Protein AF-A0A2K6GCC3-F1 (afdb_monomer_lite)

Radius of gyration: 24.55 Å; chains: 1; bounding box: 43×68×48 Å

InterPro domains:
  IPR019373 Large ribosomal subunit protein mL51 [PF10244] (18-105)
  IPR019373 Large ribosomal subunit protein mL51 [PTHR13409] (10-107)

Secondary structure (DSSP, 8-state):
-------TT-TTS-SSPPPP----TT-HHHHTTTTTTTHHHHTTTSS-GGGT--S-TTTTT----HHHHHHHHHHHHGGGS-HHHHHHHHHHHHHHHHHHHH--S--

Sequence (107 aa):
YSLKMCIPGLSHVRLTLPPPKVVDRWNEKRAMFGVYDNIGILGNFEKHPKELIRGPRWLRGWKGNELQCCIRKKKMVGKQMFIDDLHNLNKRIRYLYKHFNRHGKYR

Organism: Propithecus coquereli (NCBI:txid379532)

pLDDT: mean 90.82, std 15.03, range [35.94, 98.69]

Structure (mmCIF, N/CA/C/O backbone):
data_AF-A0A2K6GCC3-F1
#
_entry.id   AF-A0A2K6GCC3-F1
#
loop_
_atom_site.group_PDB
_atom_site.id
_atom_site.type_symbol
_atom_site.label_atom_id
_atom_site.label_alt_id
_atom_site.label_comp_id
_atom_site.label_asym_id
_atom_site.label_entity_id
_atom_site.label_seq_id
_atom_site.pdbx_PDB_ins_code
_atom_site.Cartn_x
_atom_site.Cartn_y
_atom_site.Cartn_z
_atom_site.occupancy
_atom_site.B_iso_or_equiv
_atom_site.auth_seq_id
_atom_site.auth_comp_id
_atom_site.auth_asym_id
_atom_site.auth_atom_id
_atom_site.pdbx_PDB_model_num
ATOM 1 N N . TYR A 1 1 ? -15.642 -53.157 -20.335 1.00 35.94 1 TYR A N 1
ATOM 2 C CA . TYR A 1 1 ? -16.070 -53.122 -18.924 1.00 35.94 1 TYR A CA 1
ATOM 3 C C . TYR A 1 1 ? -14.915 -52.628 -18.067 1.00 35.94 1 TYR A C 1
ATOM 5 O O . TYR A 1 1 ? -13.917 -53.322 -17.971 1.00 35.94 1 TYR A O 1
ATOM 13 N N . SER A 1 2 ? -14.997 -51.422 -17.502 1.00 36.34 2 SER A N 1
ATOM 14 C CA . SER A 1 2 ? -14.070 -50.986 -16.448 1.00 36.34 2 SER A CA 1
ATOM 15 C C . SER A 1 2 ? -14.878 -50.239 -15.394 1.00 36.34 2 SER A C 1
ATOM 17 O O . SER A 1 2 ? -15.321 -49.111 -15.608 1.00 36.34 2 SER A O 1
ATOM 19 N N . LEU A 1 3 ? -15.172 -50.947 -14.304 1.00 44.34 3 LEU A N 1
ATOM 20 C CA . LEU A 1 3 ? -15.909 -50.451 -13.149 1.00 44.34 3 LEU A CA 1
ATOM 21 C C . LEU A 1 3 ? -14.965 -49.576 -12.318 1.00 44.34 3 LEU A C 1
ATOM 23 O O . LEU A 1 3 ? -14.038 -50.080 -11.688 1.00 44.34 3 LEU A O 1
ATOM 27 N N . LYS A 1 4 ? -15.200 -48.261 -12.298 1.00 48.03 4 LYS A N 1
ATOM 28 C CA . LYS A 1 4 ? -14.584 -47.378 -11.301 1.00 48.03 4 LYS A CA 1
ATOM 29 C C . LYS A 1 4 ? -15.335 -47.552 -9.982 1.00 48.03 4 LYS A C 1
ATOM 31 O O . LYS A 1 4 ? -16.395 -46.968 -9.787 1.00 48.03 4 LYS A O 1
ATOM 36 N N . MET A 1 5 ? -14.782 -48.371 -9.095 1.00 47.69 5 MET A N 1
ATOM 37 C CA . MET A 1 5 ? -15.189 -48.441 -7.692 1.00 47.69 5 MET A CA 1
ATOM 38 C C . MET A 1 5 ? -14.857 -47.097 -7.025 1.00 47.69 5 MET A C 1
ATOM 40 O O . MET A 1 5 ? -13.687 -46.752 -6.862 1.00 47.69 5 MET A O 1
ATOM 44 N N . CYS A 1 6 ? -15.876 -46.311 -6.678 1.00 50.38 6 CYS A N 1
ATOM 45 C CA . CYS A 1 6 ? -15.706 -45.106 -5.869 1.00 50.38 6 CYS A CA 1
ATOM 46 C C . CYS A 1 6 ? -15.448 -45.510 -4.411 1.00 50.38 6 CYS A C 1
ATOM 48 O O . CYS A 1 6 ? -16.333 -46.048 -3.752 1.00 50.38 6 CYS A O 1
ATOM 50 N N . ILE A 1 7 ? -14.244 -45.229 -3.906 1.00 58.09 7 ILE A N 1
ATOM 51 C CA . ILE A 1 7 ? -13.910 -45.357 -2.482 1.00 58.09 7 ILE A CA 1
ATOM 52 C C . ILE A 1 7 ? -14.592 -44.195 -1.732 1.00 58.09 7 ILE A C 1
ATOM 54 O O . ILE A 1 7 ? -14.289 -43.032 -2.031 1.00 58.09 7 ILE A O 1
ATOM 58 N N . PRO A 1 8 ? -15.504 -44.449 -0.773 1.00 51.75 8 PRO A N 1
ATOM 59 C CA . PRO A 1 8 ? -16.137 -43.389 0.004 1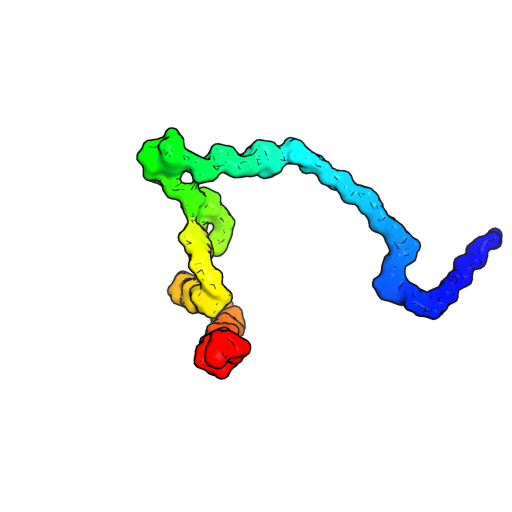.00 51.75 8 PRO A CA 1
ATOM 60 C C . PRO A 1 8 ? -15.108 -42.806 0.986 1.00 51.75 8 PRO A C 1
ATOM 62 O O . PRO A 1 8 ? -14.636 -43.509 1.872 1.00 51.75 8 PRO A O 1
ATOM 65 N N . GLY A 1 9 ? -14.728 -41.533 0.809 1.00 56.47 9 GLY A N 1
ATOM 66 C CA . GLY A 1 9 ? -13.788 -40.830 1.705 1.00 56.47 9 GLY A CA 1
ATOM 67 C C . GLY A 1 9 ? -12.905 -39.753 1.054 1.00 56.47 9 GLY A C 1
ATOM 68 O O . GLY A 1 9 ? -12.273 -38.973 1.757 1.00 56.47 9 GLY A O 1
ATOM 69 N N . LEU A 1 10 ? -12.881 -39.660 -0.281 1.00 56.31 10 LEU A N 1
ATOM 70 C CA . LEU A 1 10 ? -12.011 -38.750 -1.053 1.00 56.31 10 LEU A CA 1
ATOM 71 C C . LEU A 1 10 ? -12.709 -37.472 -1.576 1.00 56.31 10 LEU A C 1
ATOM 73 O O . LEU A 1 10 ? -12.217 -36.828 -2.498 1.00 56.31 10 LEU A O 1
ATOM 77 N N . SER A 1 11 ? -13.848 -37.067 -1.007 1.00 62.09 11 SER A N 1
ATOM 78 C CA . SER A 1 11 ? -14.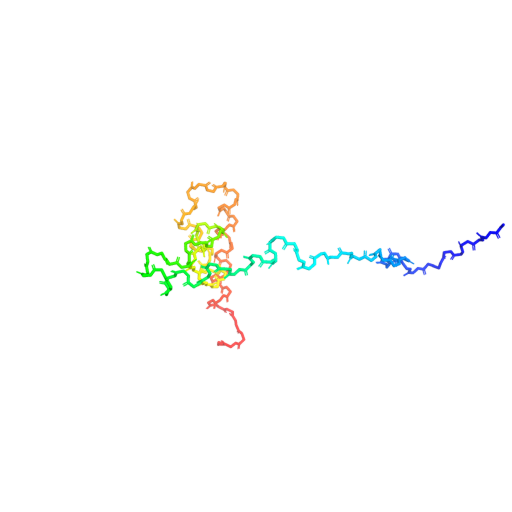722 -36.014 -1.570 1.00 62.09 11 SER A CA 1
ATOM 79 C C . SER A 1 11 ? -14.121 -34.596 -1.626 1.00 62.09 11 SER A C 1
ATOM 81 O O . SER A 1 11 ? -14.682 -33.728 -2.297 1.00 62.09 11 SER A O 1
ATOM 83 N N . HIS A 1 12 ? -12.995 -34.330 -0.954 1.00 69.00 12 HIS A N 1
ATOM 84 C CA . HIS A 1 12 ? -12.347 -33.007 -0.919 1.00 69.00 12 HIS A CA 1
ATOM 85 C C . HIS A 1 12 ? -10.959 -32.948 -1.567 1.00 69.00 12 HIS A C 1
ATOM 87 O O . HIS A 1 12 ? -10.361 -31.874 -1.630 1.00 69.00 12 HIS A O 1
ATOM 93 N N . VAL A 1 13 ? -10.447 -34.062 -2.093 1.00 79.06 13 VAL A N 1
ATOM 94 C CA . VAL A 1 13 ? -9.151 -34.095 -2.780 1.00 79.06 13 VAL A CA 1
ATOM 95 C C . VAL A 1 13 ? -9.392 -34.375 -4.255 1.00 79.06 13 VAL A C 1
ATOM 97 O O . VAL A 1 13 ? -10.063 -35.340 -4.616 1.00 79.06 13 VAL A O 1
ATOM 100 N N . ARG A 1 14 ? -8.854 -33.520 -5.136 1.00 78.06 14 ARG A N 1
ATOM 101 C CA . ARG A 1 14 ? -8.916 -33.780 -6.580 1.00 78.06 14 ARG A CA 1
ATOM 102 C C . ARG A 1 14 ? -8.205 -35.098 -6.883 1.00 78.06 14 ARG A C 1
ATOM 104 O O . ARG A 1 14 ? -7.037 -35.261 -6.556 1.00 78.06 14 ARG A O 1
ATOM 111 N N . LEU A 1 15 ? -8.913 -35.992 -7.568 1.00 83.75 15 LEU A N 1
ATOM 112 C CA . LEU A 1 15 ? -8.426 -37.320 -7.954 1.00 83.75 15 LEU A CA 1
ATOM 113 C C . LEU A 1 15 ? -7.434 -37.295 -9.129 1.00 83.75 15 LEU A C 1
ATOM 115 O O . LEU A 1 15 ? -6.837 -38.316 -9.453 1.00 83.75 15 LEU A O 1
ATOM 119 N N . THR A 1 16 ? -7.269 -36.148 -9.791 1.00 88.25 16 THR A N 1
ATOM 120 C CA . THR A 1 16 ? -6.384 -35.978 -10.950 1.00 88.25 16 THR A CA 1
ATOM 121 C C . THR A 1 16 ? -5.373 -34.871 -10.699 1.00 88.25 16 THR A C 1
ATOM 123 O O . THR A 1 16 ? -5.727 -33.812 -10.169 1.00 88.25 16 THR A O 1
ATOM 126 N N . LEU A 1 17 ? -4.137 -35.085 -11.153 1.00 90.00 17 LEU A N 1
ATOM 127 C CA . LEU A 1 17 ? -3.103 -34.055 -11.143 1.00 90.00 17 LEU A CA 1
ATOM 128 C C . LEU A 1 17 ? -3.555 -32.837 -11.970 1.00 90.00 17 LEU A C 1
ATOM 130 O O . LEU A 1 17 ? -4.177 -33.009 -13.023 1.00 90.00 17 LEU A O 1
ATOM 134 N N . PRO A 1 18 ? -3.279 -31.603 -11.511 1.00 93.06 18 PRO A N 1
ATOM 135 C CA . PRO A 1 18 ? -3.512 -30.427 -12.330 1.00 93.06 18 PRO A CA 1
ATOM 136 C C . PRO A 1 18 ? -2.584 -30.448 -13.555 1.00 93.06 18 PRO A C 1
ATOM 138 O O . PRO A 1 18 ? -1.490 -31.016 -13.492 1.00 93.06 18 PRO A O 1
ATOM 141 N N . PRO A 1 19 ? -2.985 -29.806 -14.663 1.00 95.19 19 PRO A N 1
ATOM 142 C CA . PRO A 1 19 ? -2.115 -29.675 -15.822 1.00 95.19 19 PRO A CA 1
ATOM 143 C C . PRO A 1 19 ? -0.841 -28.886 -15.468 1.00 95.19 19 PRO A C 1
ATOM 145 O O . PRO A 1 19 ? -0.877 -28.014 -14.589 1.00 95.19 19 PRO A O 1
ATOM 148 N N . PRO A 1 20 ? 0.284 -29.149 -16.159 1.00 95.75 20 PRO A N 1
ATOM 149 C CA . PRO A 1 20 ? 1.519 -28.412 -15.936 1.00 95.75 20 PRO A CA 1
ATOM 150 C C . PRO A 1 20 ? 1.317 -26.929 -16.259 1.00 95.75 20 PRO A C 1
ATOM 152 O O . PRO A 1 20 ? 0.819 -26.557 -17.322 1.00 95.75 20 PRO A O 1
ATOM 155 N N . LYS A 1 21 ? 1.726 -26.057 -15.332 1.00 96.75 21 LYS A N 1
ATOM 156 C CA . LYS A 1 21 ? 1.656 -24.609 -15.526 1.00 96.75 21 LYS A CA 1
ATOM 157 C C . LYS A 1 21 ? 2.896 -24.132 -16.277 1.00 96.75 21 LYS A C 1
ATOM 159 O O . LYS A 1 21 ? 3.943 -23.911 -15.670 1.00 96.75 21 LYS A O 1
ATOM 164 N N . VAL A 1 22 ? 2.761 -23.936 -17.584 1.00 96.62 22 VAL A N 1
ATOM 165 C CA . VAL A 1 22 ? 3.802 -23.299 -18.400 1.00 96.62 22 VAL A CA 1
ATOM 166 C C . VAL A 1 22 ? 3.885 -21.816 -18.033 1.00 96.62 22 VAL A C 1
ATOM 168 O O . VAL A 1 22 ? 2.871 -21.122 -17.950 1.00 96.62 22 VAL A O 1
ATOM 171 N N . VAL A 1 23 ? 5.095 -21.329 -17.760 1.00 97.06 23 VAL A N 1
ATOM 172 C CA . VAL A 1 23 ? 5.342 -19.943 -17.352 1.00 97.06 23 VAL A CA 1
ATOM 173 C C . VAL A 1 23 ? 6.515 -19.392 -18.149 1.00 97.06 23 VAL A C 1
ATOM 175 O O . VAL A 1 23 ? 7.652 -19.796 -17.922 1.00 97.06 23 VAL A O 1
ATOM 178 N N . ASP A 1 24 ? 6.244 -18.419 -19.017 1.00 97.31 24 ASP A N 1
ATOM 179 C CA . ASP A 1 24 ? 7.283 -17.702 -19.755 1.00 97.31 24 ASP A CA 1
ATOM 180 C C . ASP A 1 24 ? 8.101 -16.796 -18.822 1.00 97.31 24 ASP A C 1
ATOM 182 O O . ASP A 1 24 ? 7.581 -15.849 -18.222 1.00 97.31 24 ASP A O 1
ATOM 186 N N . ARG A 1 25 ? 9.391 -17.100 -18.671 1.00 97.25 25 ARG A N 1
ATOM 187 C CA . ARG A 1 25 ? 10.312 -16.361 -17.798 1.00 97.25 25 ARG A CA 1
ATOM 188 C C . ARG A 1 25 ? 10.783 -15.040 -18.405 1.00 97.25 25 ARG A C 1
ATOM 190 O O . ARG A 1 25 ? 11.165 -14.171 -17.629 1.00 97.25 25 ARG A O 1
ATOM 197 N N . TRP A 1 26 ? 10.668 -14.874 -19.720 1.00 97.25 26 TRP A N 1
ATOM 198 C CA . TRP A 1 26 ? 11.175 -13.728 -20.477 1.00 97.25 26 TRP A CA 1
ATOM 199 C C . TRP A 1 26 ? 10.073 -12.834 -21.040 1.00 97.25 26 TRP A C 1
ATOM 201 O O . TRP A 1 26 ? 10.302 -12.063 -21.968 1.00 97.25 26 TRP A O 1
ATOM 211 N N . ASN A 1 27 ? 8.885 -12.876 -20.439 1.00 97.06 27 ASN A N 1
ATOM 212 C CA . ASN A 1 27 ? 7.849 -11.922 -20.793 1.00 97.06 27 ASN A CA 1
ATOM 213 C C . ASN A 1 27 ? 8.306 -10.478 -20.516 1.00 97.06 27 ASN A C 1
ATOM 215 O O . ASN A 1 27 ? 9.103 -10.218 -19.611 1.00 97.06 27 ASN A O 1
ATOM 219 N N . GLU A 1 28 ? 7.749 -9.528 -21.263 1.00 97.81 28 GLU A N 1
ATOM 220 C CA . GLU A 1 28 ? 8.124 -8.110 -21.203 1.00 97.81 28 GLU A CA 1
ATOM 221 C C . GLU A 1 28 ? 8.110 -7.557 -19.769 1.00 97.81 28 GLU A C 1
ATOM 223 O O . GLU A 1 28 ? 9.051 -6.902 -19.328 1.00 97.81 28 GLU A O 1
ATOM 228 N N . LYS A 1 29 ? 7.078 -7.900 -18.987 1.00 97.12 29 LYS A N 1
ATOM 229 C CA . LYS A 1 29 ? 6.944 -7.442 -17.599 1.00 97.12 29 LYS A CA 1
ATOM 230 C C . LYS A 1 29 ? 8.077 -7.930 -16.691 1.00 97.12 29 LYS A C 1
ATOM 232 O O . LYS A 1 29 ? 8.428 -7.210 -15.763 1.00 97.12 29 LYS A O 1
ATOM 237 N N . ARG A 1 30 ? 8.590 -9.149 -16.887 1.00 96.94 30 ARG A N 1
ATOM 238 C CA . ARG A 1 30 ? 9.717 -9.696 -16.112 1.00 96.94 30 ARG A CA 1
ATOM 239 C C . ARG A 1 30 ? 11.043 -9.169 -16.626 1.00 96.94 30 ARG A C 1
ATOM 241 O O . ARG A 1 30 ? 11.866 -8.782 -15.808 1.00 96.94 30 ARG A O 1
ATOM 248 N N . ALA A 1 31 ? 11.214 -9.130 -17.945 1.00 97.69 31 ALA A N 1
ATOM 249 C CA . ALA A 1 31 ? 12.426 -8.631 -18.581 1.00 97.69 31 ALA A CA 1
ATOM 250 C C . ALA A 1 31 ? 12.697 -7.162 -18.214 1.00 97.69 31 ALA A C 1
ATOM 252 O O . ALA A 1 31 ? 13.827 -6.806 -17.904 1.00 97.69 31 ALA A O 1
ATOM 253 N N . MET A 1 32 ? 11.650 -6.332 -18.168 1.00 97.81 32 MET A N 1
ATOM 254 C CA . MET A 1 32 ? 11.747 -4.896 -17.875 1.00 97.81 32 MET A CA 1
ATOM 255 C C . MET A 1 32 ? 11.497 -4.541 -16.399 1.00 97.81 32 MET A C 1
ATOM 257 O O . MET A 1 32 ? 11.344 -3.366 -16.054 1.00 97.81 32 MET A O 1
ATOM 261 N N . PHE A 1 33 ? 11.410 -5.525 -15.501 1.00 97.56 33 PHE A N 1
ATOM 262 C CA . PHE A 1 33 ? 11.148 -5.258 -14.086 1.00 97.56 33 PHE A CA 1
ATOM 263 C C . PHE A 1 33 ? 12.347 -4.561 -13.418 1.00 97.56 33 PHE A C 1
ATOM 265 O O . PHE A 1 33 ? 13.469 -5.047 -13.496 1.00 97.56 33 PHE A O 1
ATOM 272 N N . GLY A 1 34 ? 12.103 -3.441 -12.728 1.00 96.12 34 GLY A N 1
ATOM 273 C CA . GLY A 1 34 ? 13.113 -2.725 -11.931 1.00 96.12 34 GLY A CA 1
ATOM 274 C C . GLY A 1 34 ? 14.043 -1.784 -12.711 1.00 96.12 34 GLY A C 1
ATOM 275 O O . GLY A 1 34 ? 14.890 -1.129 -12.111 1.00 96.12 34 GLY A O 1
ATOM 276 N N . VAL A 1 35 ? 13.868 -1.660 -14.034 1.00 97.38 35 VAL A N 1
ATOM 277 C CA . VAL A 1 35 ? 14.748 -0.863 -14.916 1.00 97.38 35 VAL A CA 1
ATOM 278 C C . VAL A 1 35 ? 14.920 0.592 -14.448 1.00 97.38 35 VAL A C 1
ATOM 280 O O . VAL A 1 35 ? 16.019 1.133 -14.523 1.00 97.38 35 VAL A O 1
ATOM 283 N N . TYR A 1 36 ? 13.864 1.226 -13.924 1.00 96.94 36 TYR A N 1
ATOM 284 C CA . TYR A 1 36 ? 13.870 2.645 -13.531 1.00 96.94 36 TYR A CA 1
ATOM 285 C C . TYR A 1 36 ? 13.893 2.889 -12.012 1.00 96.94 36 TYR A C 1
ATOM 287 O O . TYR A 1 36 ? 13.600 3.998 -11.561 1.00 96.94 36 TYR A O 1
ATOM 295 N N . ASP A 1 37 ? 14.255 1.894 -11.201 1.00 96.81 37 ASP A N 1
ATOM 296 C CA . ASP A 1 37 ? 14.208 2.024 -9.736 1.00 96.81 37 ASP A CA 1
ATOM 297 C C . ASP A 1 37 ? 15.239 3.030 -9.190 1.00 96.81 37 ASP A C 1
ATOM 299 O O . ASP A 1 37 ? 14.982 3.706 -8.193 1.00 96.81 37 ASP A O 1
ATOM 303 N N . ASN A 1 38 ? 16.369 3.202 -9.884 1.00 96.25 38 ASN A N 1
ATOM 304 C CA . ASN A 1 38 ? 17.453 4.115 -9.499 1.00 96.25 38 ASN A CA 1
ATOM 305 C C . ASN A 1 38 ? 17.423 5.463 -10.243 1.00 96.25 38 ASN A C 1
ATOM 307 O O . ASN A 1 38 ? 18.424 6.181 -10.251 1.00 96.25 38 ASN A O 1
ATOM 311 N N . ILE A 1 39 ? 16.281 5.832 -10.843 1.00 96.50 39 ILE A N 1
ATOM 312 C CA . ILE A 1 39 ? 16.135 7.061 -11.647 1.00 96.50 39 ILE A CA 1
ATOM 313 C C . ILE A 1 39 ? 16.542 8.336 -10.896 1.00 96.50 39 ILE A C 1
ATOM 315 O O . ILE A 1 39 ? 17.011 9.281 -11.512 1.00 96.50 39 ILE A O 1
ATOM 319 N N . GLY A 1 40 ? 16.403 8.366 -9.568 1.00 95.81 40 GLY A N 1
ATOM 320 C CA . GLY A 1 40 ? 16.817 9.519 -8.769 1.00 95.81 40 GLY A CA 1
ATOM 321 C C . GLY A 1 40 ? 18.333 9.714 -8.785 1.00 95.81 40 GLY A C 1
ATOM 322 O O . GLY A 1 40 ? 18.807 10.788 -9.127 1.00 95.81 40 GLY A O 1
ATOM 323 N N . ILE A 1 41 ? 19.097 8.666 -8.464 1.00 96.94 41 ILE A N 1
ATOM 324 C CA . ILE A 1 41 ? 20.562 8.755 -8.347 1.00 96.94 41 ILE A CA 1
ATOM 325 C C . ILE A 1 41 ? 21.206 8.978 -9.722 1.00 96.94 41 ILE A C 1
ATOM 327 O O . ILE A 1 41 ? 22.152 9.748 -9.836 1.00 96.94 41 ILE A O 1
ATOM 331 N N . LEU A 1 42 ? 20.683 8.325 -10.764 1.00 96.25 42 LEU A N 1
ATOM 332 C CA . LEU A 1 42 ? 21.235 8.402 -12.123 1.00 96.25 42 LEU A CA 1
ATOM 333 C C . LEU A 1 42 ? 20.644 9.542 -12.970 1.00 96.25 42 LEU A C 1
ATOM 335 O O . LEU A 1 42 ? 21.164 9.834 -14.040 1.00 96.25 42 LEU A O 1
ATOM 339 N N . GLY A 1 43 ? 19.559 10.171 -12.514 1.00 94.25 43 GLY A N 1
ATOM 340 C CA . GLY A 1 43 ? 18.819 11.212 -13.232 1.00 94.25 43 GLY A CA 1
ATOM 341 C C . GLY A 1 43 ? 18.790 12.538 -12.481 1.00 94.25 43 GLY A C 1
ATOM 342 O O . GLY A 1 43 ? 17.736 13.162 -12.393 1.00 94.25 43 GLY A O 1
ATOM 343 N N . ASN A 1 44 ? 19.916 12.938 -11.879 1.00 96.81 44 ASN A N 1
ATOM 344 C CA . ASN A 1 44 ? 20.089 14.234 -11.206 1.00 96.81 44 ASN A CA 1
ATOM 345 C C . ASN A 1 44 ? 19.018 14.559 -10.143 1.00 96.81 44 ASN A C 1
ATOM 347 O O . ASN A 1 44 ? 18.719 15.721 -9.883 1.00 96.81 44 ASN A O 1
ATOM 351 N N . PHE A 1 45 ? 18.427 13.532 -9.527 1.00 94.94 45 PHE A N 1
ATOM 352 C CA . PHE A 1 45 ? 17.327 13.630 -8.566 1.00 94.94 45 PHE A CA 1
ATOM 353 C C . PHE A 1 45 ? 16.074 14.368 -9.073 1.00 94.94 45 PHE A C 1
ATOM 355 O O . PHE A 1 45 ? 15.275 14.834 -8.262 1.00 94.94 45 PHE A O 1
ATOM 362 N N . GLU A 1 46 ? 15.833 14.410 -10.390 1.00 96.69 46 GLU A N 1
ATOM 363 C CA . GLU A 1 46 ? 14.640 15.050 -10.972 1.00 96.69 46 GLU A CA 1
ATOM 364 C C . GLU A 1 46 ? 13.323 14.423 -10.489 1.00 96.69 46 GLU A C 1
ATOM 366 O O . GLU A 1 46 ? 12.311 15.109 -10.339 1.00 96.69 46 GLU A O 1
ATOM 371 N N . LYS A 1 47 ? 13.320 13.106 -10.240 1.00 95.81 47 LYS A N 1
ATOM 372 C CA . LYS A 1 47 ? 12.165 12.363 -9.720 1.00 95.81 47 LYS A CA 1
ATOM 373 C C . LYS A 1 47 ? 12.567 11.377 -8.640 1.00 95.81 47 LYS A C 1
ATOM 375 O O . LYS A 1 47 ? 13.591 10.702 -8.726 1.00 95.81 47 LYS A O 1
ATOM 380 N N . HIS A 1 48 ? 11.695 11.215 -7.648 1.00 95.94 48 HIS A N 1
ATOM 381 C CA . HIS A 1 48 ? 11.873 10.200 -6.616 1.00 95.94 48 HIS A CA 1
ATOM 382 C C . HIS A 1 48 ? 11.170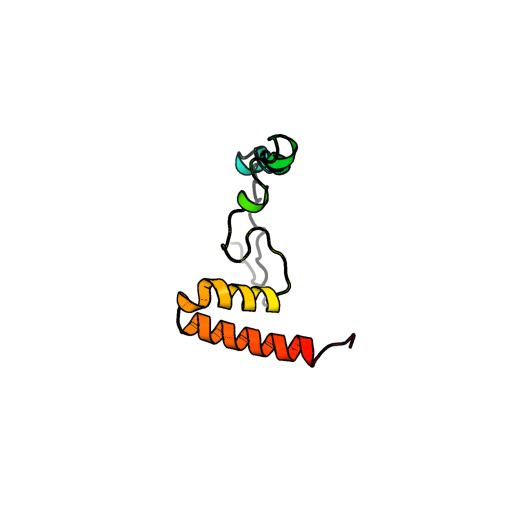 8.886 -7.016 1.00 95.94 48 HIS A C 1
ATOM 384 O O . HIS A 1 48 ? 9.982 8.914 -7.343 1.00 95.94 48 HIS A O 1
ATOM 390 N N . PRO A 1 49 ? 11.802 7.702 -6.855 1.00 96.19 49 PRO A N 1
ATOM 391 C CA . PRO A 1 49 ? 11.207 6.402 -7.215 1.00 96.19 49 PRO A CA 1
ATOM 392 C C . PRO A 1 49 ? 9.810 6.106 -6.633 1.00 96.19 49 PRO A C 1
ATOM 394 O O . PRO A 1 49 ? 9.020 5.373 -7.224 1.00 96.19 49 PRO A O 1
ATOM 397 N N . LYS A 1 50 ? 9.439 6.727 -5.501 1.00 95.06 50 LYS A N 1
ATOM 398 C CA . LYS A 1 50 ? 8.108 6.606 -4.881 1.00 95.06 50 LYS A CA 1
ATOM 399 C C . LYS A 1 50 ? 6.969 7.090 -5.787 1.00 95.06 50 LYS A C 1
ATOM 401 O O . LYS A 1 50 ? 5.821 6.700 -5.580 1.00 95.06 50 LYS A O 1
ATOM 406 N N . GLU A 1 51 ? 7.280 7.947 -6.755 1.00 94.62 51 GLU A N 1
ATOM 407 C CA . GLU A 1 51 ? 6.331 8.500 -7.723 1.00 94.62 51 GLU A CA 1
ATOM 408 C C . GLU A 1 51 ? 6.013 7.515 -8.851 1.00 94.62 51 GLU A C 1
ATOM 410 O O . GLU A 1 51 ? 4.908 7.555 -9.391 1.00 94.62 51 GLU A O 1
ATOM 415 N N . LEU A 1 52 ? 6.936 6.590 -9.147 1.00 95.25 52 LEU A N 1
ATOM 416 C CA . LEU A 1 52 ? 6.760 5.535 -10.150 1.00 95.25 52 LEU A CA 1
ATOM 417 C C . LEU A 1 52 ? 5.840 4.406 -9.656 1.00 95.25 52 LEU A C 1
ATOM 419 O O . LEU A 1 52 ? 5.236 3.689 -10.455 1.00 95.25 52 LEU A O 1
ATOM 423 N N . ILE A 1 53 ? 5.692 4.259 -8.335 1.00 95.56 53 ILE A N 1
ATOM 424 C CA .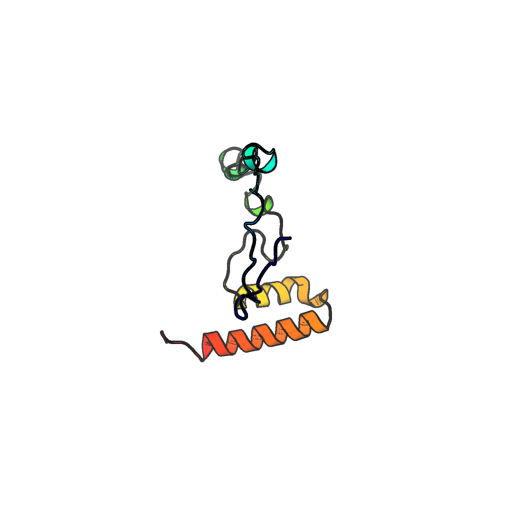 ILE A 1 53 ? 4.843 3.231 -7.727 1.00 95.56 53 ILE A CA 1
ATOM 425 C C . ILE A 1 53 ? 3.374 3.485 -8.088 1.00 95.56 53 ILE A C 1
ATOM 427 O O . ILE A 1 53 ? 2.763 4.484 -7.692 1.00 95.56 53 ILE A O 1
ATOM 431 N N . ARG A 1 54 ? 2.765 2.520 -8.781 1.00 95.81 54 ARG A N 1
ATOM 432 C CA . ARG A 1 54 ? 1.323 2.499 -9.057 1.00 95.81 54 ARG A CA 1
ATOM 433 C C . ARG A 1 54 ? 0.582 1.828 -7.903 1.00 95.81 54 ARG A C 1
ATOM 435 O O . ARG 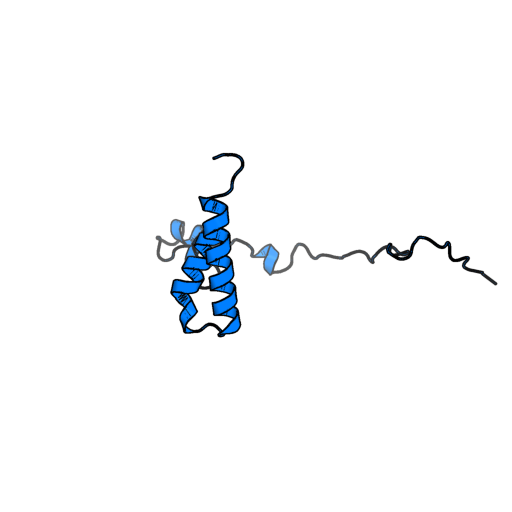A 1 54 ? 0.997 0.787 -7.407 1.00 95.81 54 ARG A O 1
ATOM 442 N N . GLY A 1 55 ? -0.531 2.418 -7.479 1.00 95.12 55 GLY A N 1
ATOM 443 C CA . GLY A 1 55 ? -1.354 1.881 -6.398 1.00 95.12 55 GLY A CA 1
ATOM 444 C C . GLY A 1 55 ? -2.244 2.943 -5.757 1.00 95.12 55 GLY A C 1
ATOM 445 O O . GLY A 1 55 ? -2.310 4.074 -6.249 1.00 95.12 55 GLY A O 1
ATOM 446 N N . PRO A 1 56 ? -2.922 2.610 -4.645 1.00 96.38 56 PRO A N 1
ATOM 447 C CA . PRO A 1 56 ? -3.764 3.558 -3.929 1.00 96.38 56 PRO A CA 1
ATOM 448 C C . PRO A 1 56 ? -2.980 4.814 -3.547 1.00 96.38 56 PRO A C 1
ATOM 450 O O . PRO A 1 56 ? -1.910 4.729 -2.939 1.00 96.38 56 PRO A O 1
ATOM 453 N N . ARG A 1 57 ? -3.523 6.001 -3.853 1.00 93.00 57 ARG A N 1
ATOM 454 C CA . ARG A 1 57 ? -2.846 7.286 -3.591 1.00 93.00 57 ARG A CA 1
ATOM 455 C C . ARG A 1 57 ? -2.456 7.454 -2.120 1.00 93.00 57 ARG A C 1
ATOM 457 O O . ARG A 1 57 ? -1.440 8.075 -1.832 1.00 93.00 57 ARG A O 1
ATOM 464 N N . TRP A 1 58 ? -3.232 6.873 -1.207 1.00 94.81 58 TRP A N 1
ATOM 465 C CA . TRP A 1 58 ? -2.956 6.892 0.226 1.00 94.81 58 TRP A CA 1
ATOM 466 C C . TRP A 1 58 ? -1.840 5.929 0.679 1.00 94.81 58 TRP A C 1
ATOM 468 O O . TRP A 1 58 ? -1.447 6.010 1.835 1.00 94.81 58 TRP A O 1
ATOM 478 N N . LEU A 1 59 ? -1.300 5.058 -0.186 1.00 96.38 59 LEU A N 1
ATOM 479 C CA . LEU A 1 59 ? -0.179 4.146 0.123 1.00 96.38 59 LEU A CA 1
ATOM 480 C C . LEU A 1 59 ? 1.111 4.438 -0.656 1.00 96.38 59 LEU A C 1
ATOM 482 O O . LEU A 1 59 ? 2.165 3.930 -0.284 1.00 96.38 59 LEU A O 1
ATOM 486 N N . ARG A 1 60 ? 1.065 5.239 -1.728 1.00 95.94 60 ARG A N 1
ATOM 487 C CA . ARG A 1 60 ? 2.266 5.526 -2.532 1.00 95.94 60 ARG A CA 1
ATOM 488 C C . ARG A 1 60 ? 3.365 6.157 -1.672 1.00 95.94 60 ARG A C 1
ATOM 490 O O . ARG A 1 60 ? 3.136 7.190 -1.043 1.00 95.94 60 ARG A O 1
ATOM 497 N N . GLY A 1 61 ? 4.538 5.519 -1.649 1.00 94.69 61 GLY A N 1
ATOM 498 C CA . GLY A 1 61 ? 5.704 5.980 -0.890 1.00 94.69 61 GLY A CA 1
ATOM 499 C C . GLY A 1 61 ? 5.532 5.973 0.630 1.00 94.69 61 GLY A C 1
ATOM 500 O O . GLY A 1 61 ? 6.225 6.724 1.309 1.00 94.69 61 GLY A O 1
ATOM 501 N N . TRP A 1 62 ? 4.592 5.193 1.173 1.00 97.19 62 TRP A N 1
ATOM 502 C CA . TRP A 1 62 ? 4.309 5.179 2.605 1.00 97.19 62 TRP A CA 1
ATOM 503 C C . TRP A 1 62 ? 4.103 3.754 3.126 1.00 97.19 62 TRP A C 1
ATOM 505 O O . TRP A 1 62 ? 3.426 2.942 2.498 1.00 97.19 62 TRP A O 1
ATOM 515 N N . LYS A 1 63 ? 4.664 3.463 4.302 1.00 96.88 63 LYS A N 1
ATOM 516 C CA . LYS A 1 63 ? 4.549 2.174 4.990 1.00 96.88 63 LYS A CA 1
ATOM 517 C C . LYS A 1 63 ? 4.062 2.405 6.417 1.00 96.88 63 LYS A C 1
ATOM 519 O O . LYS A 1 63 ? 4.555 3.295 7.102 1.00 96.88 63 LYS A O 1
ATOM 524 N N . GLY A 1 64 ? 3.125 1.577 6.862 1.00 97.00 64 GLY A N 1
ATOM 525 C CA . GLY A 1 64 ? 2.626 1.571 8.231 1.00 97.00 64 GLY A CA 1
ATOM 526 C C . GLY A 1 64 ? 1.849 0.297 8.534 1.00 97.00 64 GLY A C 1
ATOM 527 O O . GLY A 1 64 ? 1.608 -0.524 7.646 1.00 97.00 64 GLY A O 1
ATOM 528 N N . ASN A 1 65 ? 1.484 0.121 9.801 1.00 97.19 65 ASN A N 1
ATOM 529 C CA . ASN A 1 65 ? 0.642 -0.996 10.220 1.00 97.19 65 ASN A CA 1
ATOM 530 C C . ASN A 1 65 ? -0.816 -0.792 9.773 1.00 97.19 65 ASN A C 1
ATOM 532 O O . ASN A 1 65 ? -1.203 0.281 9.309 1.00 97.19 65 ASN A O 1
ATOM 536 N N . GLU A 1 66 ? -1.650 -1.818 9.931 1.00 98.19 66 GLU A N 1
ATOM 537 C CA . GLU A 1 66 ? -3.038 -1.771 9.463 1.00 98.19 66 GLU A CA 1
ATOM 538 C C . GLU A 1 66 ? -3.833 -0.595 10.057 1.00 98.19 66 GLU A C 1
ATOM 540 O O . GLU A 1 66 ? -4.544 0.098 9.329 1.00 98.19 66 GLU A O 1
ATOM 545 N N . LEU A 1 67 ? -3.670 -0.307 11.354 1.00 98.38 67 LEU A N 1
ATOM 546 C CA . LEU A 1 67 ? -4.359 0.811 12.006 1.00 98.38 67 LEU A CA 1
ATOM 547 C C . LEU A 1 67 ? -3.969 2.149 11.365 1.00 98.38 67 LEU A C 1
ATOM 549 O O . LEU A 1 67 ? -4.840 2.956 11.035 1.00 98.38 67 LEU A O 1
ATOM 553 N N . GLN A 1 68 ? -2.673 2.368 11.138 1.00 98.31 68 GLN A N 1
ATOM 554 C CA . GLN A 1 68 ? -2.162 3.567 10.479 1.00 98.31 68 GLN A CA 1
ATOM 555 C C . GLN A 1 68 ? -2.653 3.654 9.022 1.00 98.31 68 GLN A C 1
ATOM 557 O O . GLN A 1 68 ? -3.087 4.724 8.591 1.00 98.31 68 GLN A O 1
ATOM 562 N N . CYS A 1 69 ? -2.663 2.535 8.283 1.00 98.38 69 CYS A N 1
ATOM 563 C CA . CYS A 1 69 ? -3.221 2.447 6.929 1.00 98.38 69 CYS A CA 1
ATOM 564 C C . CYS A 1 69 ? -4.699 2.864 6.906 1.00 98.38 69 CYS A C 1
ATOM 566 O O . CYS A 1 69 ? -5.101 3.677 6.071 1.00 98.38 69 CYS A O 1
ATOM 568 N N . CYS A 1 70 ? -5.511 2.344 7.833 1.00 98.31 70 CYS A N 1
ATOM 569 C CA . CYS A 1 70 ? -6.936 2.652 7.923 1.00 98.31 70 CYS A CA 1
ATOM 570 C C . CYS A 1 70 ? -7.189 4.126 8.264 1.00 98.31 70 CYS A C 1
ATOM 572 O O . CYS A 1 70 ? -8.021 4.766 7.618 1.00 98.31 70 CYS A O 1
ATOM 574 N N . ILE A 1 71 ? -6.458 4.683 9.235 1.00 98.31 71 ILE A N 1
ATOM 575 C CA . ILE A 1 71 ? -6.552 6.104 9.606 1.00 98.31 71 ILE A CA 1
ATOM 576 C C . ILE A 1 71 ? -6.183 6.990 8.411 1.00 98.31 71 ILE A C 1
ATOM 578 O O . ILE A 1 71 ? -6.900 7.943 8.094 1.00 98.31 71 ILE A O 1
ATOM 582 N N . ARG A 1 72 ? -5.102 6.652 7.702 1.00 98.31 72 ARG A N 1
ATOM 583 C CA . ARG A 1 72 ? -4.643 7.395 6.525 1.00 98.31 72 ARG A CA 1
ATOM 584 C C . ARG A 1 72 ? -5.650 7.329 5.378 1.00 98.31 72 ARG A C 1
ATOM 586 O O . ARG A 1 72 ? -5.984 8.372 4.817 1.00 98.31 72 ARG A O 1
ATOM 593 N N . LYS A 1 73 ? -6.191 6.143 5.077 1.00 98.25 73 LYS A N 1
ATOM 594 C CA . LYS A 1 73 ? -7.266 5.961 4.088 1.00 98.25 73 LYS A CA 1
ATOM 595 C C . LYS A 1 73 ? -8.480 6.822 4.446 1.00 98.25 73 LYS A C 1
ATOM 597 O O . LYS A 1 73 ? -8.922 7.611 3.616 1.00 98.25 73 LYS A O 1
ATOM 602 N N . LYS A 1 74 ? -8.956 6.757 5.697 1.00 98.00 74 LYS A N 1
ATOM 603 C CA . LYS A 1 74 ? -10.086 7.572 6.173 1.00 98.00 74 LYS A CA 1
ATOM 604 C C . LYS A 1 74 ? -9.825 9.071 5.990 1.00 98.00 74 LYS A C 1
ATOM 606 O O . LYS A 1 74 ? -10.693 9.774 5.486 1.00 98.00 74 LYS A O 1
ATOM 611 N N . LYS A 1 75 ? -8.635 9.560 6.356 1.00 97.75 75 LYS A N 1
ATOM 612 C CA . LYS A 1 75 ? -8.272 10.983 6.230 1.00 97.75 75 LYS A CA 1
ATOM 613 C C . LYS A 1 75 ? -8.212 11.448 4.772 1.00 97.75 75 LYS A C 1
ATOM 615 O O . LYS A 1 75 ? -8.638 12.558 4.479 1.00 97.75 75 LYS A O 1
ATOM 620 N N . MET A 1 76 ? -7.667 10.625 3.877 1.00 97.62 76 MET A N 1
ATOM 621 C CA . MET A 1 76 ? -7.404 11.032 2.493 1.00 97.62 76 MET A CA 1
ATOM 622 C C . MET A 1 76 ? -8.607 10.873 1.565 1.00 97.62 76 MET A C 1
ATOM 624 O O . MET A 1 76 ? -8.792 11.706 0.686 1.00 97.62 76 MET A O 1
ATOM 628 N N . VAL A 1 77 ? -9.404 9.816 1.732 1.00 97.44 77 VAL A N 1
ATOM 629 C CA . VAL A 1 77 ? -10.511 9.503 0.808 1.00 97.44 77 VAL A CA 1
ATOM 630 C C . VAL A 1 77 ? -11.836 9.236 1.497 1.00 97.44 77 VAL A C 1
ATOM 632 O O . VAL A 1 77 ? -12.819 8.990 0.814 1.00 97.44 77 VAL A O 1
ATOM 635 N N . GLY A 1 78 ? -11.900 9.288 2.830 1.00 96.50 78 GLY A N 1
ATOM 636 C CA . GLY A 1 78 ? -13.107 8.914 3.570 1.00 96.50 78 GLY A CA 1
ATOM 637 C C . GLY A 1 78 ? -14.351 9.704 3.162 1.00 96.50 78 GLY A C 1
ATOM 638 O O . GLY A 1 78 ? -15.441 9.157 3.217 1.00 96.50 78 GLY A O 1
ATOM 639 N N . LYS A 1 79 ? -14.189 10.949 2.688 1.00 95.88 79 LYS A N 1
ATOM 640 C CA . LYS A 1 79 ? -15.291 11.779 2.170 1.00 95.88 79 LYS A CA 1
ATOM 641 C C . LYS A 1 79 ? -15.903 11.253 0.863 1.00 95.88 79 LYS A C 1
ATOM 643 O O . LYS A 1 79 ? -17.050 11.557 0.584 1.00 95.88 79 LYS A O 1
ATOM 648 N N . GLN A 1 80 ? -15.132 10.514 0.066 1.00 96.50 80 GLN A N 1
ATOM 649 C CA . GLN A 1 80 ? -15.532 9.977 -1.243 1.00 96.50 80 GLN A CA 1
ATOM 650 C C . GLN A 1 80 ? -15.877 8.480 -1.183 1.00 96.50 80 GLN A C 1
ATOM 652 O O . GLN A 1 80 ? -16.155 7.870 -2.209 1.00 96.50 80 GLN A O 1
ATOM 657 N N . MET A 1 81 ? -15.794 7.859 -0.005 1.00 97.06 81 MET A N 1
ATOM 658 C CA . MET A 1 81 ? -16.098 6.439 0.158 1.00 97.06 81 MET A CA 1
ATOM 659 C C . MET A 1 81 ? -17.607 6.206 0.218 1.00 97.06 81 MET A C 1
ATOM 661 O O . MET A 1 81 ? -18.351 7.047 0.718 1.00 97.06 81 MET A O 1
ATOM 665 N N . PHE A 1 82 ? -18.037 5.021 -0.216 1.00 98.31 82 PHE A N 1
ATOM 666 C CA . PHE A 1 82 ? -19.397 4.551 0.024 1.00 98.31 82 PHE A CA 1
ATOM 667 C C . PHE A 1 82 ? -19.700 4.500 1.526 1.00 98.31 82 PHE A C 1
ATOM 669 O O . PHE A 1 82 ? -18.807 4.277 2.353 1.00 98.31 82 PHE A O 1
ATOM 676 N N . ILE A 1 83 ? -20.970 4.698 1.879 1.00 98.00 83 ILE A N 1
ATOM 677 C CA . ILE A 1 83 ? -21.421 4.809 3.273 1.00 98.00 83 ILE A CA 1
ATOM 678 C C . ILE A 1 83 ? -21.063 3.541 4.061 1.00 98.00 83 ILE A C 1
ATOM 680 O O . ILE A 1 83 ? -20.462 3.636 5.135 1.00 98.00 83 ILE A O 1
ATOM 684 N N . ASP A 1 84 ? -21.336 2.364 3.494 1.00 98.31 84 ASP A N 1
ATOM 685 C CA . ASP A 1 84 ? -21.046 1.076 4.132 1.00 98.31 84 ASP A CA 1
ATOM 686 C C . ASP A 1 84 ? -19.544 0.836 4.302 1.00 98.31 84 ASP A C 1
ATOM 688 O O . ASP A 1 84 ? -19.088 0.394 5.362 1.00 98.31 84 ASP A O 1
ATOM 692 N N . ASP A 1 85 ? -18.745 1.203 3.301 1.00 98.19 85 ASP A N 1
ATOM 693 C CA . ASP A 1 85 ? -17.289 1.094 3.361 1.00 98.19 85 ASP A CA 1
ATOM 694 C C . ASP A 1 85 ? -16.703 2.001 4.442 1.00 98.19 85 ASP A C 1
ATOM 696 O O . ASP A 1 85 ? -15.814 1.591 5.195 1.00 98.19 85 ASP A O 1
ATOM 700 N N . LEU A 1 86 ? -17.199 3.236 4.549 1.00 98.38 86 LEU A N 1
ATOM 701 C CA . LEU A 1 86 ? -16.777 4.172 5.585 1.00 98.38 86 LEU A CA 1
ATOM 702 C C . LEU A 1 86 ? -17.206 3.680 6.973 1.00 98.38 86 LEU A C 1
ATOM 704 O O . LEU A 1 86 ? -16.419 3.741 7.925 1.00 98.38 86 LEU A O 1
ATOM 708 N N . HIS A 1 87 ? -18.424 3.152 7.098 1.00 98.44 87 HIS A N 1
ATOM 709 C CA . HIS A 1 87 ? -18.924 2.553 8.331 1.00 98.44 87 HIS A CA 1
ATOM 710 C C . HIS A 1 87 ? -18.055 1.361 8.772 1.00 98.44 87 HIS A C 1
ATOM 712 O O . HIS A 1 87 ? -17.612 1.299 9.927 1.00 98.44 87 HIS A O 1
ATOM 718 N N . ASN A 1 88 ? -17.729 0.451 7.853 1.00 98.62 88 ASN A N 1
ATOM 719 C CA . ASN A 1 88 ? -16.864 -0.700 8.108 1.00 98.62 88 ASN A CA 1
ATOM 720 C C . ASN A 1 88 ? -15.425 -0.282 8.434 1.00 98.62 88 ASN A C 1
ATOM 722 O O . ASN A 1 88 ? -14.841 -0.796 9.391 1.00 98.62 88 ASN A O 1
ATOM 726 N N . LEU A 1 89 ? -14.879 0.717 7.735 1.00 98.56 89 LEU A N 1
ATOM 727 C CA . LEU A 1 89 ? -13.568 1.291 8.039 1.00 98.56 89 LEU A CA 1
ATOM 728 C C . LEU A 1 89 ? -13.528 1.870 9.460 1.00 98.56 89 LEU A C 1
ATOM 730 O O . LEU A 1 89 ? -12.582 1.625 10.209 1.00 98.56 89 LEU A O 1
ATOM 734 N N . ASN A 1 90 ? -14.579 2.578 9.876 1.00 98.56 90 ASN A N 1
ATOM 735 C CA . ASN A 1 90 ? -14.704 3.112 11.232 1.00 98.56 90 ASN A CA 1
ATOM 736 C C . ASN A 1 90 ? -14.812 2.010 12.294 1.00 98.56 90 ASN A C 1
ATOM 738 O O . ASN A 1 90 ? -14.259 2.158 13.387 1.00 98.56 90 ASN A O 1
ATOM 742 N N . LYS A 1 91 ? -15.518 0.907 12.008 1.00 98.69 91 LYS A N 1
ATOM 743 C CA . LYS A 1 91 ? -15.533 -0.275 12.887 1.00 98.69 91 LYS A CA 1
ATOM 744 C C . LYS A 1 91 ? -14.138 -0.891 12.998 1.00 98.69 91 LYS A C 1
ATOM 746 O O . LYS A 1 91 ? -13.690 -1.154 14.113 1.00 98.69 91 LYS A O 1
ATOM 751 N N . ARG A 1 92 ? -13.422 -1.043 11.878 1.00 98.69 92 ARG A N 1
ATOM 752 C CA . ARG A 1 92 ? -12.071 -1.618 11.857 1.00 98.69 92 ARG A CA 1
ATOM 753 C C . ARG A 1 92 ? -11.072 -0.773 12.642 1.00 98.69 92 ARG A C 1
ATOM 755 O O . ARG A 1 92 ? -10.354 -1.321 13.471 1.00 98.69 92 ARG A O 1
ATOM 762 N N . ILE A 1 93 ? -11.085 0.550 12.465 1.00 98.69 93 ILE A N 1
ATOM 763 C CA . ILE A 1 93 ? -10.237 1.477 13.235 1.00 98.69 93 ILE A CA 1
ATOM 764 C C . ILE A 1 93 ? -10.515 1.343 14.736 1.00 98.69 93 ILE A C 1
ATOM 766 O O . ILE A 1 93 ? -9.578 1.199 15.517 1.00 98.69 93 ILE A O 1
ATOM 770 N N . ARG A 1 94 ? -11.790 1.335 15.151 1.00 98.62 94 ARG A N 1
ATOM 771 C CA . ARG A 1 94 ? -12.167 1.170 16.567 1.00 98.62 94 ARG A CA 1
ATOM 772 C C . ARG A 1 94 ? -11.707 -0.167 17.141 1.00 98.62 94 ARG A C 1
ATOM 774 O O . ARG A 1 94 ? -11.219 -0.207 18.268 1.00 98.62 94 ARG A O 1
ATOM 781 N N . TYR A 1 95 ? -11.862 -1.251 16.384 1.00 98.62 95 TYR A N 1
ATOM 782 C CA . TYR A 1 95 ? -11.382 -2.570 16.787 1.00 98.62 95 TYR A CA 1
ATOM 783 C C . TYR A 1 95 ? -9.863 -2.577 16.971 1.00 98.62 95 TYR A C 1
ATOM 785 O O . TYR A 1 95 ? -9.388 -2.908 18.053 1.00 98.62 95 TYR A O 1
ATOM 793 N N . LEU A 1 96 ? -9.113 -2.149 15.952 1.00 98.50 96 LEU A N 1
ATOM 794 C CA . LEU A 1 96 ? -7.650 -2.155 15.967 1.00 98.50 96 LEU A CA 1
ATOM 795 C C . LEU A 1 96 ? -7.081 -1.242 17.053 1.00 98.50 96 LEU A C 1
ATOM 797 O O . LEU A 1 96 ? -6.111 -1.608 17.706 1.00 98.50 96 LEU A O 1
ATOM 801 N N . TYR A 1 97 ? -7.713 -0.092 17.295 1.00 98.38 97 TYR A N 1
ATOM 802 C CA . TYR A 1 97 ? -7.333 0.791 18.392 1.00 98.38 97 TYR A CA 1
ATOM 803 C C . TYR A 1 97 ? -7.467 0.091 19.747 1.00 98.38 97 TYR A C 1
ATOM 805 O O . TYR A 1 97 ? -6.541 0.148 20.548 1.00 98.38 97 TYR A O 1
ATOM 813 N N . LYS A 1 98 ? -8.589 -0.599 20.008 1.00 98.19 98 LYS A N 1
ATOM 814 C CA . LYS A 1 98 ? -8.756 -1.377 21.245 1.00 98.19 98 LYS A CA 1
ATOM 815 C C . LYS A 1 98 ? -7.768 -2.538 21.309 1.00 98.19 98 LYS A C 1
ATOM 817 O O . LYS A 1 98 ? -7.150 -2.727 22.345 1.00 98.19 98 LYS A O 1
ATOM 822 N N . HIS A 1 99 ? -7.605 -3.282 20.218 1.00 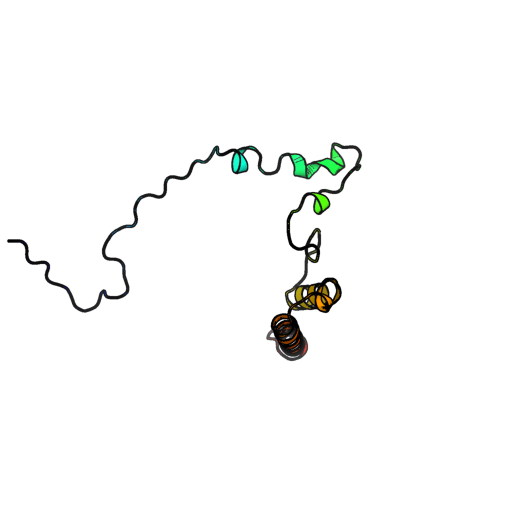97.69 99 HIS A N 1
ATOM 823 C CA . HIS A 1 99 ? -6.731 -4.448 20.171 1.00 97.69 99 HIS A CA 1
ATOM 824 C C . HIS A 1 99 ? -5.276 -4.067 20.444 1.00 97.69 99 HIS A C 1
ATOM 826 O O . HIS A 1 99 ? -4.727 -4.515 21.437 1.00 97.69 99 HIS A O 1
ATOM 832 N N . PHE A 1 100 ? -4.690 -3.162 19.658 1.00 96.81 100 PHE A N 1
ATOM 833 C CA . PHE A 1 100 ? -3.292 -2.765 19.837 1.00 96.81 100 PHE A CA 1
ATOM 834 C C . PHE A 1 100 ? -3.024 -2.032 21.151 1.00 96.81 100 PHE A C 1
ATOM 836 O O . PHE A 1 100 ? -1.913 -2.117 21.665 1.00 96.81 100 PHE A O 1
ATOM 843 N N . ASN A 1 101 ? -4.013 -1.308 21.697 1.00 96.56 101 ASN A N 1
ATOM 844 C CA . ASN A 1 101 ? -3.801 -0.514 22.905 1.00 96.56 101 ASN A CA 1
ATOM 845 C C . ASN A 1 101 ? -4.232 -1.188 24.215 1.00 96.56 101 ASN A C 1
ATOM 847 O O . ASN A 1 101 ? -3.860 -0.683 25.271 1.00 96.56 101 ASN A O 1
ATOM 851 N N . ARG A 1 102 ? -5.003 -2.280 24.179 1.00 96.19 102 ARG A N 1
ATOM 852 C CA . ARG A 1 102 ? -5.525 -2.953 25.387 1.00 96.19 102 ARG A CA 1
ATOM 853 C C . ARG A 1 102 ? -5.244 -4.452 25.433 1.00 96.19 102 ARG A C 1
ATOM 855 O O . ARG A 1 102 ? -5.440 -5.060 26.474 1.00 96.19 102 ARG A O 1
ATOM 862 N N . HIS A 1 103 ? -4.813 -5.046 24.324 1.00 95.00 103 HIS A N 1
ATOM 863 C CA . HIS A 1 103 ? -4.506 -6.466 24.231 1.00 95.00 103 HIS A CA 1
ATOM 864 C C . HIS A 1 103 ? -3.093 -6.649 23.670 1.00 95.00 103 HIS A C 1
ATOM 866 O O . HIS A 1 103 ? -2.641 -5.893 22.813 1.00 95.00 103 HIS A O 1
ATOM 872 N N . GLY A 1 104 ? -2.383 -7.664 24.144 1.00 94.69 104 GLY A N 1
ATOM 873 C CA . GLY A 1 104 ? -1.042 -7.981 23.671 1.00 94.69 104 GLY A CA 1
ATOM 874 C C . GLY A 1 104 ? -0.365 -8.968 24.607 1.00 94.69 104 GLY A C 1
ATOM 875 O O . GLY A 1 104 ? -0.644 -8.971 25.797 1.00 94.69 104 GLY A O 1
ATOM 876 N N . LYS A 1 105 ? 0.494 -9.828 24.053 1.00 94.50 105 LYS A N 1
ATOM 877 C CA . LYS A 1 105 ? 1.339 -10.734 24.847 1.00 94.50 105 LYS A CA 1
ATOM 878 C C . LYS A 1 105 ? 2.548 -10.000 25.425 1.00 94.50 105 LYS A C 1
ATOM 880 O O . LYS A 1 105 ? 2.946 -10.242 26.553 1.00 94.50 105 LYS A O 1
ATOM 885 N N . TYR A 1 106 ? 3.149 -9.150 24.598 1.00 89.75 106 TYR A N 1
ATOM 886 C CA . TYR A 1 106 ? 4.321 -8.353 24.936 1.00 89.75 106 TYR A CA 1
ATOM 887 C C . TYR A 1 106 ? 3.837 -6.949 25.275 1.00 89.75 106 TYR A C 1
ATOM 889 O O . TYR A 1 106 ? 3.897 -6.042 24.442 1.00 89.75 106 TYR A O 1
ATOM 897 N N . ARG A 1 107 ? 3.201 -6.828 26.437 1.00 65.31 107 ARG A N 1
ATOM 898 C CA . ARG A 1 107 ? 2.737 -5.565 26.996 1.00 65.31 107 ARG A CA 1
ATOM 899 C C . ARG A 1 107 ? 2.382 -5.721 28.458 1.00 65.31 107 ARG A C 1
ATOM 901 O O . ARG A 1 107 ? 1.829 -6.788 28.790 1.00 65.31 107 ARG A O 1
#

Foldseek 3Di:
DDDDDDDPDCVPPDPDDDDDDDDDCCPPCNVCPPVCQCCCVVVVNPDHSLVVDDDDPLPRPDDDDPLVSLVSCCVPCVVVDDPVVNVVSVVVNVVVCCCVVPHDPVD